Protein AF-A0A2V9UBR2-F1 (afdb_monomer)

Mean predicted aligned error: 16.72 Å

pLDDT: mean 72.09, std 12.24, range [45.06, 92.44]

Nearest PDB structures (foldseek):
  6k1w-assembly1_A  TM=5.125E-01  e=1.957E-01  Rhodothermus marinus DSM 4252
  6k1x-assembly1_A  TM=5.470E-01  e=4.985E-01  Rhodothermus marinus DSM 4252
  4a26-assembly1_A  TM=5.982E-01  e=2.167E+00  Leishmania major
  4a26-assembly1_B  TM=4.264E-01  e=1.552E+00  Leishmania major
  1a4i-assembly1_A  TM=4.319E-01  e=2.476E+00  Homo sapiens

Foldseek 3Di:
DDDDPVVVVVVVVPPPPDDPPDPCVVVVVVVVVVVVVVVVVVVVDPVPQLEAEEEDEDPPDPCPVVLVVVQVVSVVVVRHYHYDYDPAQVRLVVLCPDPPHSHVHYDHDDD

Sequence (111 aa):
MAASNTSAMNILKRLPQSRLRPLMVPFGVVALIVLAAWVALAFLRPMPQRSVVMAVYPEGTLNADLVKRYRDVLAHDGIELKLEPSAGAVESLARLRDPTSATSIALIPGG

Structure (mmCIF, N/CA/C/O backbone):
data_AF-A0A2V9UBR2-F1
#
_entry.id   AF-A0A2V9UBR2-F1
#
loop_
_atom_site.group_PDB
_atom_site.id
_atom_site.type_symbol
_atom_site.label_atom_id
_atom_site.label_alt_id
_atom_site.label_comp_id
_atom_site.label_asym_id
_atom_site.label_entity_id
_atom_site.label_seq_id
_atom_site.pdbx_PDB_ins_code
_atom_site.Cartn_x
_atom_site.Cartn_y
_atom_site.Cartn_z
_atom_site.occupancy
_atom_site.B_iso_or_equiv
_atom_site.auth_seq_id
_atom_site.auth_comp_id
_atom_site.auth_asym_id
_atom_site.auth_atom_id
_atom_site.pdbx_PDB_model_num
ATOM 1 N N . MET A 1 1 ? -46.528 19.069 81.962 1.00 46.53 1 MET A N 1
ATOM 2 C CA . MET A 1 1 ? -46.524 17.729 81.339 1.00 46.53 1 MET A CA 1
ATOM 3 C C . MET A 1 1 ? -46.562 17.952 79.838 1.00 46.53 1 MET A C 1
ATOM 5 O O . MET A 1 1 ? -47.597 18.313 79.297 1.00 46.53 1 MET A O 1
ATOM 9 N N . ALA A 1 2 ? -45.377 17.994 79.238 1.00 48.03 2 ALA A N 1
ATOM 10 C CA . ALA A 1 2 ? -45.109 18.639 77.960 1.00 48.03 2 ALA A CA 1
ATOM 11 C C . ALA A 1 2 ? -44.837 17.609 76.857 1.00 48.03 2 ALA A C 1
ATOM 13 O O . ALA A 1 2 ? -44.197 16.594 77.105 1.00 48.03 2 ALA A O 1
ATOM 14 N N . ALA A 1 3 ? -45.290 17.955 75.651 1.00 56.25 3 ALA A N 1
ATOM 15 C CA . ALA A 1 3 ? -44.686 17.614 74.366 1.00 56.25 3 ALA A CA 1
ATOM 16 C C . ALA A 1 3 ? -44.386 16.127 74.080 1.00 56.25 3 ALA A C 1
ATOM 18 O O . ALA A 1 3 ? -43.239 15.699 74.132 1.00 56.25 3 ALA A O 1
ATOM 19 N N . SER A 1 4 ? -45.387 15.365 73.627 1.00 56.16 4 SER A N 1
ATOM 20 C CA . SER A 1 4 ? -45.128 14.090 72.927 1.00 56.16 4 SER A CA 1
ATOM 21 C C . SER A 1 4 ? -45.860 13.920 71.588 1.00 56.16 4 SER A C 1
ATOM 23 O O . SER A 1 4 ? -45.446 13.093 70.780 1.00 56.16 4 SER A O 1
ATOM 25 N N . ASN A 1 5 ? -46.871 14.737 71.270 1.00 54.84 5 ASN A N 1
ATOM 26 C CA . ASN A 1 5 ? -47.701 14.508 70.075 1.00 54.84 5 ASN A CA 1
ATOM 27 C C . ASN A 1 5 ? -47.223 15.212 68.791 1.00 54.84 5 ASN A C 1
AT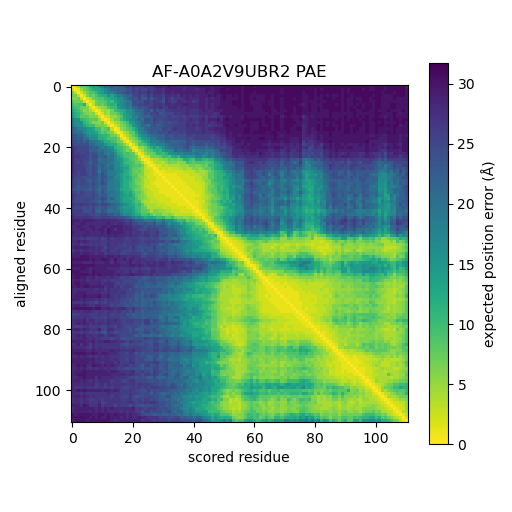OM 29 O O . ASN A 1 5 ? -47.737 14.930 67.711 1.00 54.84 5 ASN A O 1
ATOM 33 N N . THR A 1 6 ? -46.211 16.081 68.864 1.00 57.12 6 THR A N 1
ATOM 34 C CA . THR A 1 6 ? -45.685 16.803 67.685 1.00 57.12 6 THR A CA 1
ATOM 35 C C . THR A 1 6 ? -44.646 15.986 66.902 1.00 57.12 6 THR A C 1
ATOM 37 O O . THR A 1 6 ? -44.424 16.236 65.718 1.00 57.12 6 THR A O 1
ATOM 40 N N . SER A 1 7 ? -44.036 14.968 67.523 1.00 56.03 7 SER A N 1
ATOM 41 C CA . SER A 1 7 ? -42.982 14.165 66.883 1.00 56.03 7 SER A CA 1
ATOM 42 C C . SER A 1 7 ? -43.509 13.128 65.895 1.00 56.03 7 SER A C 1
ATOM 44 O O . SER A 1 7 ? -42.829 12.862 64.911 1.00 56.03 7 SER A O 1
ATOM 46 N N . ALA A 1 8 ? -44.714 12.582 66.090 1.00 57.44 8 ALA A N 1
ATOM 47 C CA . ALA A 1 8 ? -45.259 11.545 65.205 1.00 57.44 8 ALA A CA 1
ATOM 48 C C . ALA A 1 8 ? -45.700 12.092 63.832 1.00 57.44 8 ALA A C 1
ATOM 50 O O . ALA A 1 8 ? -45.595 11.401 62.821 1.00 57.44 8 ALA A O 1
ATOM 51 N N . MET A 1 9 ? -46.129 13.358 63.770 1.00 54.34 9 MET A N 1
ATOM 52 C CA . MET A 1 9 ? -46.675 13.951 62.541 1.00 54.34 9 MET A CA 1
ATOM 53 C C . MET A 1 9 ? -45.591 14.418 61.550 1.00 54.34 9 MET A C 1
ATOM 55 O O . MET A 1 9 ? -45.855 14.560 60.358 1.00 54.34 9 MET A O 1
ATOM 59 N N . ASN A 1 10 ? -44.351 14.626 62.013 1.00 57.28 10 ASN A N 1
ATOM 60 C CA . ASN A 1 10 ? -43.236 15.082 61.170 1.00 57.28 10 ASN A CA 1
ATOM 61 C C . ASN A 1 10 ? -42.444 13.942 60.508 1.00 57.28 10 ASN A C 1
ATOM 63 O O . ASN A 1 10 ? -41.623 14.199 59.625 1.00 57.28 10 ASN A O 1
ATOM 67 N N . ILE A 1 11 ? -42.699 12.690 60.893 1.00 57.53 11 ILE A N 1
ATOM 68 C CA . ILE A 1 11 ? -42.006 11.512 60.346 1.00 57.53 11 ILE A CA 1
ATOM 69 C C . ILE A 1 11 ? -42.594 11.117 58.982 1.00 57.53 11 ILE A C 1
ATOM 71 O O . ILE A 1 11 ? -41.872 10.664 58.098 1.00 57.53 11 ILE A O 1
ATOM 75 N N . LEU A 1 12 ? -43.881 11.403 58.751 1.00 56.81 12 LEU A N 1
ATOM 76 C CA . LEU A 1 12 ? -44.555 11.141 57.474 1.00 56.81 12 LEU A CA 1
ATOM 77 C C . LEU A 1 12 ? -44.248 12.170 56.368 1.00 56.81 12 LEU A C 1
ATOM 79 O O . LEU A 1 12 ? -44.698 11.999 55.239 1.00 56.81 12 LEU A O 1
ATOM 83 N N . LYS A 1 13 ? -43.450 13.213 56.645 1.00 54.44 13 LYS A N 1
ATOM 84 C CA . LYS A 1 13 ? -43.030 14.220 55.646 1.00 5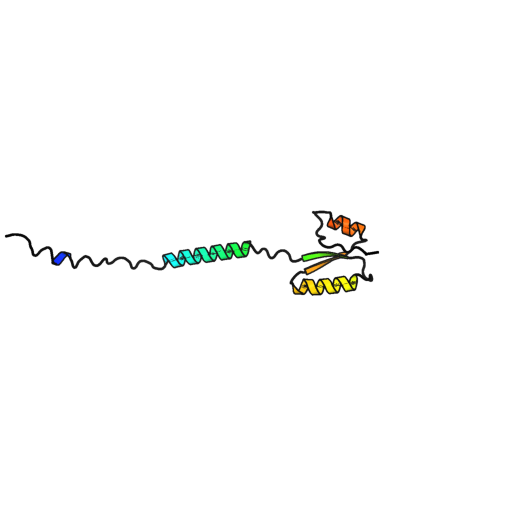4.44 13 LYS A CA 1
ATOM 85 C C . LYS A 1 13 ? -41.628 14.005 55.068 1.00 54.44 13 LYS A C 1
ATOM 87 O O . LYS A 1 13 ? -41.125 14.871 54.357 1.00 54.44 13 LYS A O 1
ATOM 92 N N . ARG A 1 14 ? -40.980 12.869 55.345 1.00 55.16 14 ARG A N 1
ATOM 93 C CA . ARG A 1 14 ? -39.620 12.575 54.857 1.00 55.16 14 ARG A CA 1
ATOM 94 C C . ARG A 1 14 ? -39.538 11.316 54.001 1.00 55.16 14 ARG A C 1
ATOM 96 O O . ARG A 1 14 ? -38.578 10.562 54.105 1.00 55.16 14 ARG A O 1
ATOM 103 N N . LEU A 1 15 ? -40.497 11.121 53.101 1.00 61.44 15 LEU A N 1
ATOM 104 C CA . LEU A 1 15 ? -40.188 10.366 51.891 1.00 61.44 15 LEU A CA 1
ATOM 105 C C . LEU A 1 15 ? -39.450 11.329 50.950 1.00 61.44 15 LEU A C 1
ATOM 107 O O . LEU A 1 15 ? -40.038 12.335 50.550 1.00 61.44 15 LEU A O 1
ATOM 111 N N . PRO A 1 16 ? -38.157 11.106 50.646 1.00 57.53 16 PRO A N 1
ATOM 112 C CA . PRO A 1 16 ? -37.412 11.970 49.739 1.00 57.53 16 PRO A CA 1
ATOM 113 C C . PRO A 1 16 ? -38.022 11.883 48.332 1.00 57.53 16 PRO A C 1
ATOM 115 O O . PRO A 1 16 ? -37.712 10.996 47.542 1.00 57.53 16 PRO A O 1
ATOM 118 N N . GLN A 1 17 ? -38.903 12.833 48.029 1.00 65.38 17 GLN A N 1
ATOM 119 C CA . GLN A 1 17 ? -39.707 12.946 46.810 1.00 65.38 17 GLN A CA 1
ATOM 120 C C . GLN A 1 17 ? -38.911 13.476 45.600 1.00 65.38 17 GLN A C 1
ATOM 122 O O . GLN A 1 17 ? -39.452 14.147 44.727 1.00 65.38 17 GLN A O 1
ATOM 127 N N . SER A 1 18 ? -37.605 13.226 45.516 1.00 60.62 18 SER A N 1
ATOM 128 C CA . SER A 1 18 ? -36.794 13.848 44.465 1.00 60.62 18 SER A CA 1
ATOM 129 C C . SER A 1 18 ? -35.520 13.078 44.146 1.00 60.62 18 SER A C 1
ATOM 131 O O . SER A 1 18 ? -34.429 13.560 44.436 1.00 60.62 18 SER A O 1
ATOM 133 N N . ARG A 1 19 ? -35.631 11.908 43.506 1.00 59.34 19 ARG A N 1
ATOM 134 C CA . ARG A 1 19 ? -34.525 11.343 42.702 1.00 59.34 19 ARG A CA 1
ATOM 135 C C . ARG A 1 19 ? -35.001 10.595 41.453 1.00 59.34 19 ARG A C 1
ATOM 137 O O . ARG A 1 19 ? -34.457 9.563 41.089 1.00 59.34 19 ARG A O 1
ATOM 144 N N . LEU A 1 20 ? -35.995 11.141 40.759 1.00 59.12 20 LEU A N 1
ATOM 145 C CA . LEU A 1 20 ? -36.367 10.698 39.409 1.00 59.12 20 LEU A CA 1
ATOM 146 C C . LEU A 1 20 ? -36.167 11.842 38.407 1.00 59.12 20 LEU A C 1
ATOM 148 O O . LEU A 1 20 ? -37.086 12.273 37.726 1.00 59.12 20 LEU A O 1
ATOM 152 N N . ARG A 1 21 ? -34.941 12.372 38.355 1.00 58.03 21 ARG A N 1
ATOM 153 C CA . ARG A 1 21 ? -34.417 13.230 37.279 1.00 58.03 21 ARG A CA 1
ATOM 154 C C . ARG A 1 21 ? -32.921 12.933 37.139 1.00 58.03 21 ARG A C 1
ATOM 156 O O . ARG A 1 21 ? -32.214 13.033 38.136 1.00 58.03 21 ARG A O 1
ATOM 163 N N . PRO A 1 22 ? -32.405 12.675 35.933 1.00 54.69 22 PRO A N 1
ATOM 164 C CA . PRO A 1 22 ? -32.892 11.733 34.937 1.00 54.69 22 PRO A CA 1
ATOM 165 C C . PRO A 1 22 ? -31.821 10.655 34.689 1.00 54.69 22 PRO A C 1
ATOM 167 O O . PRO A 1 22 ? -30.643 10.962 34.503 1.00 54.69 22 PRO A O 1
ATOM 170 N N . LEU A 1 23 ? -32.224 9.392 34.561 1.00 58.16 23 LEU A N 1
ATOM 171 C CA . LEU A 1 23 ? -31.356 8.303 34.083 1.00 58.16 23 LEU A CA 1
ATOM 172 C C . LEU A 1 23 ? -31.047 8.434 32.567 1.00 58.16 23 LEU A C 1
ATOM 174 O O . LEU A 1 23 ? -30.838 7.450 31.876 1.00 58.16 23 LEU A O 1
ATOM 178 N N . MET A 1 24 ? -31.057 9.658 32.030 1.00 57.00 24 MET A N 1
ATOM 179 C CA . MET A 1 24 ? -30.695 9.990 30.647 1.00 57.00 24 MET A CA 1
ATOM 180 C C . MET A 1 24 ? -29.304 10.627 30.553 1.00 57.00 24 MET A C 1
ATOM 182 O O . MET A 1 24 ? -28.674 10.564 29.502 1.00 57.00 24 MET A O 1
ATOM 186 N N . VAL A 1 25 ? -28.793 11.198 31.652 1.00 65.81 25 VAL A N 1
ATOM 187 C CA . VAL A 1 25 ? -27.424 11.737 31.721 1.00 65.81 25 VAL A CA 1
ATOM 188 C C . VAL A 1 25 ? -26.359 10.673 31.410 1.00 65.81 25 VAL A C 1
ATOM 190 O O . VAL A 1 25 ? -25.485 10.968 30.595 1.00 65.81 25 VAL A O 1
ATOM 193 N N . PRO A 1 26 ? -26.413 9.431 31.948 1.00 73.38 26 PRO A N 1
ATOM 194 C CA . PRO A 1 26 ? -25.402 8.428 31.607 1.00 73.38 26 PRO A CA 1
ATOM 195 C C . PRO A 1 26 ? -25.473 8.006 30.134 1.00 73.38 26 PRO A C 1
ATOM 197 O O . PRO A 1 26 ? -24.436 7.784 29.521 1.00 73.38 26 PRO A O 1
ATOM 200 N N . PHE A 1 27 ? -26.669 7.971 29.535 1.00 77.44 27 PHE A N 1
ATOM 201 C CA . PHE A 1 27 ? -26.837 7.671 28.110 1.00 77.44 27 PHE A CA 1
ATOM 202 C C . PHE A 1 27 ? -26.190 8.727 27.213 1.00 77.44 27 PHE A C 1
ATOM 204 O O . PHE A 1 27 ? -25.536 8.371 26.236 1.00 77.44 27 PHE A O 1
ATOM 211 N N . GLY A 1 28 ? -26.319 10.011 27.564 1.00 83.88 28 GLY A N 1
ATOM 212 C CA . GLY A 1 28 ? -25.660 11.096 26.837 1.00 83.88 28 GLY A CA 1
ATOM 213 C C . GLY A 1 28 ? -24.136 10.983 26.881 1.00 83.88 28 GLY A C 1
ATOM 214 O O . GLY A 1 28 ? -23.487 11.114 25.848 1.00 83.88 28 GLY A O 1
ATOM 215 N N . VAL A 1 29 ? -23.569 10.669 28.051 1.00 84.81 29 VAL A N 1
ATOM 216 C CA . VAL A 1 29 ? -22.117 10.482 28.217 1.00 84.81 29 VAL A CA 1
ATOM 217 C C . VAL A 1 29 ? -21.621 9.266 27.432 1.00 84.81 29 VAL A C 1
ATOM 219 O O . VAL A 1 29 ? -20.627 9.369 26.718 1.00 84.81 29 VAL A O 1
ATOM 222 N N . VAL A 1 30 ? -22.330 8.134 27.500 1.00 89.19 30 VAL A N 1
ATOM 223 C CA . VAL A 1 30 ? -21.978 6.926 26.734 1.00 89.19 30 VAL A CA 1
ATOM 224 C C . VAL A 1 30 ? -22.060 7.188 25.229 1.00 89.19 30 VAL A C 1
ATOM 226 O O . VAL A 1 30 ? -21.134 6.831 24.506 1.00 89.19 30 VAL A O 1
ATOM 229 N N . ALA A 1 31 ? -23.109 7.863 24.750 1.00 89.38 31 ALA A N 1
ATOM 230 C CA . ALA A 1 31 ? -23.240 8.225 23.339 1.00 89.38 31 ALA A CA 1
ATOM 231 C C . ALA A 1 31 ? -22.100 9.146 22.869 1.00 89.38 31 ALA A C 1
ATOM 233 O O . ALA A 1 31 ? -21.564 8.949 21.781 1.00 89.38 31 ALA A O 1
ATOM 234 N N . LEU A 1 32 ? -21.684 10.103 23.706 1.00 91.44 32 LEU A N 1
ATOM 235 C CA . LEU A 1 32 ? -20.545 10.984 23.433 1.00 91.44 32 LEU A CA 1
ATOM 236 C C . LEU A 1 32 ? -19.229 10.207 23.323 1.00 91.44 32 LEU A C 1
ATOM 238 O O . LEU A 1 32 ? -18.455 10.447 22.399 1.00 91.44 32 LEU A O 1
ATOM 242 N N . ILE A 1 33 ? -18.994 9.251 24.227 1.00 92.38 33 ILE A N 1
ATOM 243 C CA . ILE A 1 33 ? -17.802 8.391 24.202 1.00 92.38 33 ILE A CA 1
ATOM 244 C C . ILE A 1 33 ? -17.793 7.519 22.942 1.00 92.38 33 ILE A C 1
ATOM 246 O O . ILE A 1 33 ? -16.767 7.430 22.270 1.00 92.38 33 ILE A O 1
ATOM 250 N N . VAL A 1 34 ? -18.929 6.910 22.588 1.00 92.44 34 VAL A N 1
ATOM 251 C CA . VAL A 1 34 ? -19.055 6.088 21.373 1.00 92.44 34 VAL A CA 1
ATOM 252 C C . VAL A 1 34 ? -18.822 6.930 20.122 1.00 92.44 34 VAL A C 1
ATOM 254 O O . VAL A 1 34 ? -18.086 6.502 19.238 1.00 92.44 34 VAL A O 1
ATOM 257 N N . LEU A 1 35 ? -19.386 8.138 20.054 1.00 92.31 35 LEU A N 1
ATOM 258 C CA . LEU A 1 35 ? -19.184 9.046 18.928 1.00 92.31 35 LEU A CA 1
ATOM 259 C C . LEU A 1 35 ? -17.716 9.474 18.809 1.00 92.31 35 LEU A C 1
ATOM 261 O O . LEU A 1 35 ? -17.157 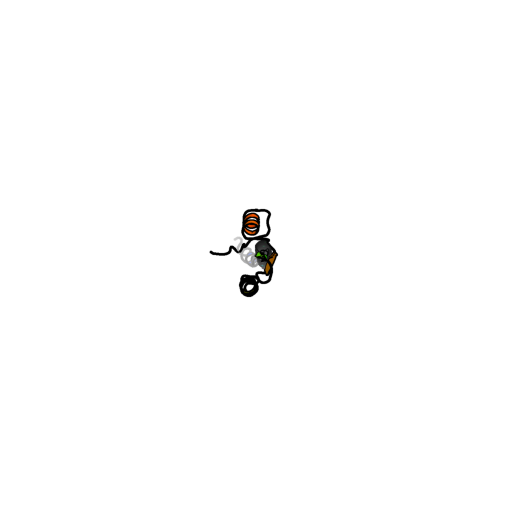9.427 17.717 1.00 92.31 35 LEU A O 1
ATOM 265 N N . ALA A 1 36 ? -17.072 9.834 19.922 1.00 90.19 36 ALA A N 1
ATOM 266 C CA . ALA A 1 36 ? -15.657 10.195 19.942 1.00 90.19 36 ALA A CA 1
ATOM 267 C C . ALA A 1 36 ? -14.762 9.023 19.511 1.00 90.19 36 ALA A C 1
ATOM 269 O O . ALA A 1 36 ? -13.854 9.211 18.704 1.00 90.19 36 ALA A O 1
ATOM 270 N N . ALA A 1 37 ? -15.051 7.807 19.984 1.00 87.69 37 ALA A N 1
ATOM 271 C CA . ALA A 1 37 ? -14.356 6.598 19.553 1.00 87.69 37 ALA A CA 1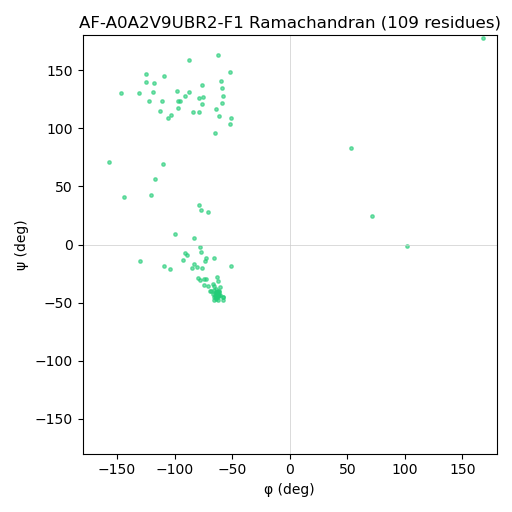
ATOM 272 C C . ALA A 1 37 ? -14.582 6.316 18.059 1.00 87.69 37 ALA A C 1
ATOM 274 O O . ALA A 1 37 ? -13.641 5.964 17.356 1.00 87.69 37 ALA A O 1
ATOM 275 N N . TRP A 1 38 ? -15.800 6.515 17.551 1.00 86.75 38 TRP A N 1
ATOM 276 C CA . TRP A 1 38 ? -16.124 6.326 16.138 1.00 86.75 38 TRP A CA 1
ATOM 277 C C . TRP A 1 38 ? -15.388 7.327 15.243 1.00 86.75 38 TRP A C 1
ATOM 279 O O . TRP A 1 38 ? -14.791 6.931 14.245 1.00 86.75 38 TRP A O 1
ATOM 289 N N . VAL A 1 39 ? -15.346 8.605 15.636 1.00 86.00 39 VAL A N 1
ATOM 290 C CA . VAL A 1 39 ? -14.577 9.650 14.942 1.00 86.00 39 VAL A CA 1
ATOM 291 C C . VAL A 1 39 ? -13.081 9.349 14.992 1.00 86.00 39 VAL A C 1
ATOM 293 O O . VAL A 1 39 ? -12.417 9.443 13.964 1.00 86.00 39 VAL A O 1
ATOM 296 N N . ALA A 1 40 ? -12.553 8.934 16.146 1.00 83.06 40 ALA A N 1
ATOM 297 C CA . ALA A 1 40 ? -11.151 8.551 16.280 1.00 83.06 40 ALA A CA 1
ATOM 298 C C . ALA A 1 40 ? -10.804 7.353 15.384 1.00 83.06 40 ALA A C 1
ATOM 300 O O . ALA A 1 40 ? -9.795 7.391 14.689 1.00 83.06 40 ALA A O 1
ATOM 301 N N . LEU A 1 41 ? -11.658 6.325 15.335 1.00 77.06 41 LEU A N 1
ATOM 302 C CA . LEU A 1 41 ? -11.496 5.162 14.455 1.00 77.06 41 LEU A CA 1
ATOM 303 C C . LEU A 1 41 ? -11.622 5.523 12.969 1.00 77.06 41 LEU A C 1
ATOM 305 O O . LEU A 1 41 ? -10.911 4.950 12.144 1.00 77.06 41 LEU A O 1
ATOM 309 N N . ALA A 1 42 ? -12.497 6.469 12.624 1.00 74.38 42 ALA A N 1
ATOM 310 C CA . ALA A 1 42 ? -12.642 6.976 11.263 1.00 74.38 42 ALA A CA 1
ATOM 311 C C . ALA A 1 42 ? -11.413 7.795 10.829 1.00 74.38 42 ALA A C 1
ATOM 313 O O . ALA A 1 42 ? -10.935 7.629 9.712 1.00 74.38 42 ALA A O 1
ATOM 314 N N . PHE A 1 43 ? -10.850 8.613 11.724 1.00 73.62 43 PHE A N 1
ATOM 315 C CA . PHE A 1 43 ? -9.631 9.387 11.462 1.00 73.62 43 PHE A CA 1
ATOM 316 C C . PHE A 1 43 ? -8.353 8.544 11.477 1.00 73.62 43 PHE A C 1
ATOM 318 O O . PHE A 1 43 ? -7.419 8.870 10.754 1.00 73.62 43 PHE A O 1
ATOM 325 N N . LEU A 1 44 ? -8.301 7.456 12.256 1.00 65.94 44 LEU A N 1
ATOM 326 C CA . LEU A 1 44 ? -7.187 6.497 12.230 1.00 65.94 44 LEU A CA 1
ATOM 327 C C . LEU A 1 44 ? -7.195 5.608 10.983 1.00 65.94 44 LEU A C 1
ATOM 329 O O . LEU A 1 44 ? -6.194 4.956 10.694 1.00 65.94 44 LEU A O 1
ATOM 333 N N . ARG A 1 45 ? -8.307 5.580 10.241 1.00 55.62 45 ARG A N 1
ATOM 334 C CA . ARG A 1 45 ? -8.405 4.937 8.933 1.00 55.62 45 ARG A CA 1
ATOM 335 C C . ARG A 1 45 ? -8.551 5.984 7.823 1.00 55.62 45 ARG A C 1
ATOM 337 O O . ARG A 1 45 ? -9.569 5.979 7.131 1.00 55.62 45 ARG A O 1
ATOM 344 N N . PRO A 1 46 ? -7.518 6.791 7.512 1.00 50.62 46 PRO A N 1
ATOM 345 C CA . PRO A 1 46 ? -7.293 7.018 6.098 1.00 50.62 46 PRO A CA 1
ATOM 346 C C . PRO A 1 46 ? -6.996 5.619 5.557 1.00 50.62 46 PRO A C 1
ATOM 348 O O . PRO A 1 46 ? -6.010 5.012 5.968 1.00 50.62 46 PRO A O 1
ATOM 351 N N . MET A 1 47 ? -7.894 5.037 4.756 1.00 45.06 47 MET A N 1
ATOM 352 C CA . MET A 1 47 ? -7.569 3.805 4.038 1.00 45.06 47 MET A CA 1
ATOM 353 C C . MET A 1 47 ? -6.243 4.103 3.335 1.00 45.06 47 MET A C 1
ATOM 355 O O . MET A 1 47 ? -6.230 4.986 2.472 1.00 45.06 47 MET A O 1
ATOM 359 N N . PRO A 1 48 ? -5.127 3.500 3.795 1.00 51.47 48 PRO A N 1
ATOM 360 C CA . PRO A 1 48 ? -3.814 3.851 3.292 1.00 51.47 48 PRO A CA 1
ATOM 361 C C . PRO A 1 48 ? -3.908 3.592 1.810 1.00 51.47 48 PRO A C 1
ATOM 363 O O . PRO A 1 48 ? -4.439 2.546 1.441 1.00 51.47 48 PRO A O 1
ATOM 366 N N . GLN A 1 49 ? -3.539 4.576 0.992 1.00 54.47 49 GLN A N 1
ATOM 367 C CA . GLN A 1 49 ? -3.727 4.504 -0.449 1.00 54.47 49 GLN A CA 1
ATOM 368 C C . GLN A 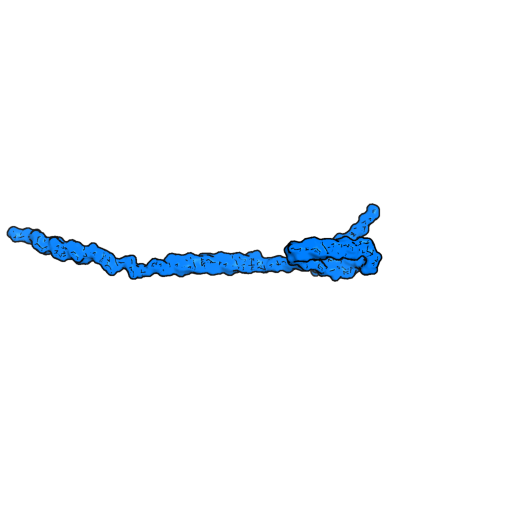1 49 ? -3.114 3.189 -0.903 1.00 54.47 49 GLN A C 1
ATOM 370 O O . GLN A 1 49 ? -1.896 3.032 -0.887 1.00 54.47 49 GLN A O 1
ATOM 375 N N . ARG A 1 50 ? -3.963 2.196 -1.189 1.00 62.41 50 ARG A N 1
ATOM 376 C CA . ARG A 1 50 ? -3.521 0.825 -1.436 1.00 62.41 50 ARG A CA 1
ATOM 377 C C . ARG A 1 50 ? -2.980 0.735 -2.858 1.00 62.41 50 ARG A C 1
ATOM 379 O O . ARG A 1 50 ? -3.207 -0.251 -3.525 1.00 62.41 50 ARG A O 1
ATOM 386 N N . SER A 1 51 ? -2.352 1.794 -3.355 1.00 65.62 51 SER A N 1
ATOM 387 C CA . SER A 1 51 ? -1.821 1.895 -4.699 1.00 65.62 51 SER A CA 1
ATOM 388 C C . SER A 1 51 ? -0.311 1.784 -4.614 1.00 65.62 51 SER A C 1
ATOM 390 O O . SER A 1 51 ? 0.351 2.704 -4.134 1.00 65.62 51 SER A O 1
ATOM 392 N N . VAL A 1 52 ? 0.225 0.662 -5.068 1.00 75.69 52 VAL A N 1
ATOM 393 C CA . VAL A 1 52 ? 1.665 0.452 -5.185 1.00 75.69 52 VAL A CA 1
ATOM 394 C C . VAL A 1 52 ? 2.056 0.723 -6.630 1.00 75.69 52 VAL A C 1
ATOM 396 O O . VAL A 1 52 ? 1.401 0.226 -7.545 1.00 75.69 52 VAL A O 1
ATOM 399 N N . VAL A 1 53 ? 3.105 1.515 -6.850 1.00 80.81 53 VAL A N 1
ATOM 400 C CA . VAL A 1 53 ? 3.640 1.747 -8.198 1.00 80.81 53 VAL A CA 1
ATOM 401 C C . VAL A 1 53 ? 4.817 0.811 -8.433 1.00 80.81 53 VAL A C 1
ATOM 403 O O . VAL A 1 53 ? 5.785 0.805 -7.667 1.00 80.81 53 VAL A O 1
ATOM 406 N N . MET A 1 54 ? 4.722 0.013 -9.490 1.00 80.62 54 MET A N 1
ATOM 407 C CA . MET A 1 54 ? 5.750 -0.922 -9.924 1.00 80.62 54 MET A CA 1
ATOM 408 C C . MET A 1 54 ? 6.366 -0.440 -11.234 1.00 80.62 54 MET A C 1
ATOM 410 O O . MET A 1 54 ? 5.661 -0.264 -12.228 1.00 80.62 54 MET A O 1
ATOM 414 N N . ALA A 1 55 ? 7.687 -0.272 -11.234 1.00 81.31 55 ALA A N 1
ATOM 415 C CA . ALA A 1 55 ? 8.455 0.005 -12.437 1.00 81.31 55 ALA A CA 1
ATOM 416 C C . ALA A 1 55 ? 8.610 -1.281 -13.265 1.00 81.31 55 ALA A C 1
ATOM 418 O O . ALA A 1 55 ? 9.148 -2.282 -12.775 1.00 81.31 55 ALA A O 1
ATOM 419 N N . VAL A 1 56 ? 8.130 -1.257 -14.510 1.00 76.31 56 VAL A N 1
ATOM 420 C CA . VAL A 1 56 ? 8.130 -2.412 -15.421 1.00 76.31 56 VAL A CA 1
ATOM 421 C C . VAL A 1 56 ? 8.834 -2.060 -16.727 1.00 76.31 56 VAL A C 1
ATOM 423 O O . VAL A 1 56 ? 8.652 -0.982 -17.284 1.00 76.31 56 VAL A O 1
ATOM 426 N N . TYR A 1 57 ? 9.619 -3.008 -17.232 1.00 73.12 57 TYR A N 1
ATOM 427 C CA . TYR A 1 57 ? 10.233 -2.946 -18.557 1.00 73.12 57 TYR A CA 1
ATOM 428 C C . TYR A 1 57 ? 9.175 -2.901 -19.676 1.00 73.12 57 TYR A C 1
ATOM 430 O O . TYR A 1 57 ? 8.027 -3.288 -19.449 1.00 73.12 57 TYR A O 1
ATOM 438 N N . PRO A 1 58 ? 9.546 -2.495 -20.903 1.00 66.69 58 PRO A N 1
ATOM 439 C CA . PRO A 1 58 ? 8.627 -2.470 -22.037 1.00 66.69 58 PRO A CA 1
ATOM 440 C C . PRO A 1 58 ? 7.892 -3.804 -22.264 1.00 66.69 58 PRO A C 1
ATOM 442 O O . PRO A 1 58 ? 8.418 -4.890 -21.981 1.00 66.69 58 PRO A O 1
ATOM 445 N N . GLU A 1 59 ? 6.662 -3.706 -22.777 1.00 57.75 59 GLU A N 1
ATOM 446 C CA . GLU A 1 59 ? 5.785 -4.855 -23.017 1.00 57.75 59 GLU A CA 1
ATOM 447 C C . GLU A 1 59 ? 6.411 -5.870 -23.990 1.00 57.75 59 GLU A C 1
ATOM 449 O O . GLU A 1 59 ? 7.062 -5.500 -24.966 1.00 57.75 59 GLU A O 1
ATOM 454 N N . GLY A 1 60 ? 6.223 -7.166 -23.709 1.00 59.66 60 GLY A N 1
ATOM 455 C CA . GLY A 1 60 ? 6.812 -8.279 -24.474 1.00 59.66 60 GLY A CA 1
ATOM 456 C C . GLY A 1 60 ? 8.031 -8.941 -23.820 1.00 59.66 60 GLY A C 1
ATOM 457 O O . GLY A 1 60 ? 8.560 -9.917 -24.347 1.00 59.66 60 GLY A O 1
ATOM 458 N N . THR A 1 61 ? 8.468 -8.452 -22.657 1.00 62.50 61 THR A N 1
ATOM 459 C CA . THR A 1 61 ? 9.513 -9.095 -21.845 1.00 62.50 61 THR A CA 1
ATOM 460 C C . THR A 1 61 ? 8.921 -10.135 -20.883 1.00 62.50 61 THR A C 1
ATOM 462 O O . THR A 1 61 ? 7.745 -10.061 -20.524 1.00 62.50 61 THR A O 1
ATOM 465 N N . LEU A 1 62 ? 9.746 -11.083 -20.410 1.00 63.91 62 LEU A N 1
ATOM 466 C CA . LEU A 1 62 ? 9.380 -12.164 -19.467 1.00 63.91 62 LEU A CA 1
ATOM 467 C C . LEU A 1 62 ? 8.655 -11.665 -18.193 1.00 63.91 62 LEU A C 1
ATOM 469 O O . LEU A 1 62 ? 7.978 -12.418 -17.499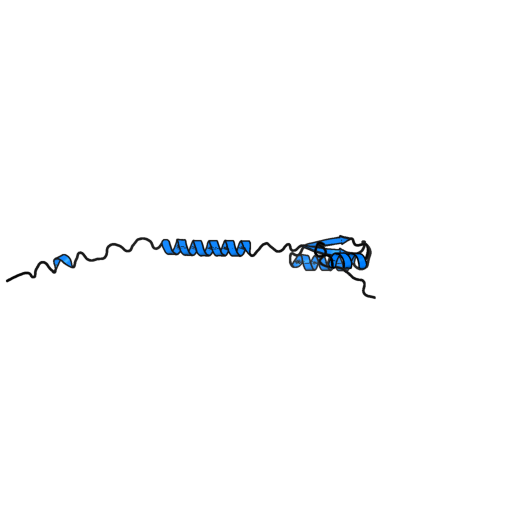 1.00 63.91 62 LEU A O 1
ATOM 473 N N . ASN A 1 63 ? 8.776 -10.371 -17.898 1.00 70.94 63 ASN A N 1
ATOM 474 C CA . ASN A 1 63 ? 8.172 -9.720 -16.745 1.00 70.94 63 ASN A CA 1
ATOM 475 C C . ASN A 1 63 ? 6.664 -9.462 -16.896 1.00 70.94 63 ASN A C 1
ATOM 477 O O . ASN A 1 63 ? 5.995 -9.300 -15.880 1.00 70.94 63 ASN A O 1
ATOM 481 N N . ALA A 1 64 ? 6.102 -9.436 -18.111 1.00 74.31 64 ALA A N 1
ATOM 482 C CA . ALA A 1 64 ? 4.687 -9.100 -18.318 1.00 74.31 64 ALA A CA 1
ATOM 483 C C . ALA A 1 64 ? 3.733 -10.098 -17.635 1.00 74.31 64 ALA A C 1
ATOM 485 O O . ALA A 1 64 ? 2.740 -9.700 -17.023 1.00 74.31 64 ALA A O 1
ATOM 486 N N . ASP A 1 65 ? 4.056 -11.391 -17.683 1.00 80.94 65 ASP A N 1
ATOM 487 C CA . ASP A 1 65 ? 3.248 -12.430 -17.038 1.00 80.94 65 ASP A CA 1
ATOM 488 C C . ASP A 1 65 ? 3.423 -12.436 -15.515 1.00 80.94 65 ASP A C 1
ATOM 490 O O . ASP A 1 65 ? 2.455 -12.637 -14.777 1.00 80.94 65 ASP A O 1
ATOM 494 N N . LEU A 1 66 ? 4.630 -12.127 -15.027 1.00 81.19 66 LEU A N 1
ATOM 495 C CA . LEU A 1 66 ? 4.876 -11.929 -13.597 1.00 81.19 66 LEU A CA 1
ATOM 496 C C . LEU A 1 66 ? 4.061 -10.750 -13.062 1.00 81.19 66 LEU A C 1
ATOM 498 O O . LEU A 1 66 ? 3.368 -10.887 -12.057 1.00 81.19 66 LEU A O 1
ATOM 502 N N . VAL A 1 67 ? 4.085 -9.617 -13.759 1.00 82.94 67 VAL A N 1
ATOM 503 C CA . VAL A 1 67 ? 3.355 -8.404 -13.378 1.00 82.94 67 VAL A CA 1
ATOM 504 C C . VAL A 1 67 ? 1.852 -8.653 -13.320 1.00 82.94 67 VAL A C 1
ATOM 506 O O . VAL A 1 67 ? 1.212 -8.245 -12.352 1.00 82.94 67 VAL A O 1
ATOM 509 N N . LYS A 1 68 ? 1.282 -9.366 -14.303 1.00 85.12 68 LYS A N 1
ATOM 510 C CA . LYS A 1 68 ? -0.136 -9.765 -14.273 1.00 85.12 68 LYS A CA 1
ATOM 511 C C . LYS A 1 68 ? -0.456 -10.585 -13.026 1.00 85.12 68 LYS A C 1
ATOM 513 O O . LYS A 1 68 ? -1.399 -10.260 -12.313 1.00 85.12 68 LYS A O 1
ATOM 518 N N . ARG A 1 69 ? 0.370 -11.587 -12.714 1.00 86.38 69 ARG A N 1
ATOM 519 C CA . ARG A 1 69 ? 0.168 -12.438 -11.536 1.00 86.38 69 ARG A CA 1
ATOM 520 C C . ARG A 1 69 ? 0.263 -11.654 -10.226 1.00 86.38 69 ARG A C 1
ATOM 522 O O . ARG A 1 69 ? -0.557 -11.861 -9.338 1.00 86.38 69 ARG A O 1
ATOM 529 N N . TYR A 1 70 ? 1.229 -10.742 -10.109 1.00 84.38 70 TYR A N 1
ATOM 530 C CA . TYR A 1 70 ? 1.344 -9.862 -8.944 1.00 84.38 70 TYR A CA 1
ATOM 531 C C . TYR A 1 70 ? 0.157 -8.910 -8.834 1.00 84.38 70 TYR A C 1
ATOM 533 O O . TYR A 1 70 ? -0.367 -8.738 -7.740 1.00 84.38 70 TYR A O 1
ATOM 541 N N . ARG A 1 71 ? -0.310 -8.339 -9.948 1.00 85.25 71 ARG A N 1
ATOM 542 C CA . ARG A 1 71 ? -1.507 -7.494 -9.961 1.00 85.25 71 ARG A CA 1
ATOM 543 C C . ARG A 1 71 ? -2.722 -8.244 -9.428 1.00 85.25 71 ARG A C 1
ATOM 545 O O . ARG A 1 71 ? -3.442 -7.687 -8.612 1.00 85.25 71 ARG A O 1
ATOM 552 N N . ASP A 1 72 ? -2.927 -9.486 -9.852 1.00 87.38 72 ASP A N 1
ATOM 553 C CA . ASP A 1 72 ? -4.089 -10.274 -9.438 1.00 87.38 72 ASP A CA 1
ATOM 554 C C . ASP A 1 72 ? -4.023 -10.650 -7.947 1.00 87.38 72 ASP A C 1
ATOM 556 O O . ASP A 1 72 ? -5.025 -10.555 -7.240 1.00 87.38 72 ASP A O 1
ATOM 560 N N . VAL A 1 73 ? -2.834 -11.010 -7.445 1.00 86.94 73 VAL A N 1
ATOM 561 C CA . VAL A 1 73 ? -2.617 -11.298 -6.015 1.00 86.94 73 VAL A CA 1
ATOM 562 C C . VAL A 1 73 ? -2.812 -10.043 -5.163 1.00 86.94 73 VAL A C 1
ATOM 564 O O . VAL A 1 73 ? -3.538 -10.084 -4.176 1.00 86.94 73 VAL A O 1
ATOM 567 N N . LEU A 1 74 ? -2.219 -8.912 -5.554 1.00 83.81 74 LEU A N 1
ATOM 568 C CA . LEU A 1 74 ? -2.361 -7.652 -4.819 1.00 83.81 74 LEU A CA 1
ATOM 569 C C . LEU A 1 74 ? -3.808 -7.143 -4.859 1.00 83.81 74 LEU A C 1
ATOM 571 O O . LEU A 1 74 ? -4.327 -6.687 -3.840 1.00 83.81 74 LEU A O 1
ATOM 575 N N . ALA A 1 75 ? -4.493 -7.287 -5.996 1.00 84.69 75 ALA A N 1
ATOM 576 C CA . ALA A 1 75 ? -5.894 -6.905 -6.130 1.00 84.69 75 ALA A CA 1
ATOM 577 C C . ALA A 1 75 ? -6.809 -7.715 -5.201 1.00 84.69 75 ALA A C 1
ATOM 579 O O . ALA A 1 75 ? -7.797 -7.169 -4.707 1.00 84.69 75 ALA A O 1
ATOM 580 N N . HIS A 1 76 ? -6.470 -8.978 -4.910 1.00 82.19 76 HIS A N 1
ATOM 581 C CA . HIS A 1 76 ? -7.203 -9.798 -3.942 1.00 82.19 76 HIS A CA 1
ATOM 582 C C . HIS A 1 76 ? -7.185 -9.192 -2.528 1.00 82.19 76 HIS A C 1
ATOM 584 O O . HIS A 1 76 ? -8.207 -9.186 -1.845 1.00 82.19 76 HIS A O 1
ATOM 590 N N . ASP A 1 77 ? -6.067 -8.577 -2.138 1.00 81.69 77 ASP A N 1
ATOM 591 C CA . ASP A 1 77 ? -5.912 -7.870 -0.858 1.00 81.69 77 ASP A CA 1
ATOM 592 C C . ASP A 1 77 ? -6.448 -6.418 -0.909 1.00 81.69 77 ASP A C 1
ATOM 594 O O . ASP A 1 77 ? -6.336 -5.633 0.042 1.00 81.69 77 ASP A O 1
ATOM 598 N N . GLY A 1 78 ? -7.072 -6.039 -2.029 1.00 76.69 78 GLY A N 1
ATOM 599 C CA . GLY A 1 78 ? -7.563 -4.693 -2.309 1.00 76.69 78 GLY A CA 1
ATOM 600 C C . GLY A 1 78 ? -6.445 -3.683 -2.565 1.00 76.69 78 GLY A C 1
ATOM 601 O O . GLY A 1 78 ? -6.650 -2.496 -2.319 1.00 76.69 78 GLY A O 1
ATOM 602 N N . ILE A 1 79 ? -5.270 -4.144 -2.997 1.00 80.94 79 ILE A N 1
ATOM 603 C CA . ILE A 1 79 ? -4.124 -3.319 -3.378 1.00 80.94 79 IL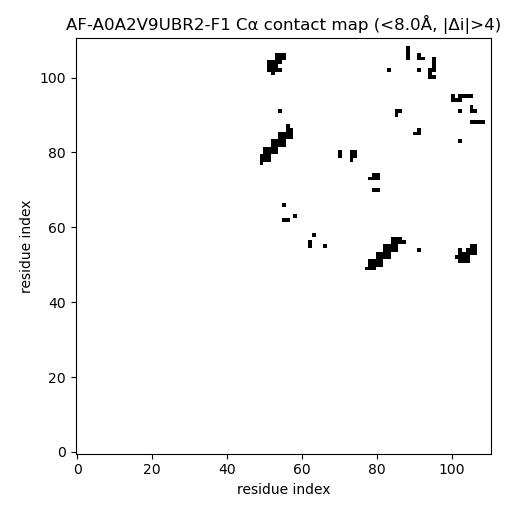E A CA 1
ATOM 604 C C . ILE A 1 79 ? -4.126 -3.137 -4.903 1.00 80.94 79 ILE A C 1
ATOM 606 O O . ILE A 1 79 ? -4.009 -4.089 -5.668 1.00 80.94 79 ILE A O 1
ATOM 610 N N . GLU A 1 80 ? -4.263 -1.896 -5.355 1.00 82.75 80 GLU A N 1
ATOM 611 C CA . GLU A 1 80 ? -4.115 -1.488 -6.746 1.00 82.75 80 GLU A CA 1
ATOM 612 C C . GLU A 1 80 ? -2.626 -1.453 -7.127 1.00 82.75 80 GLU A C 1
ATOM 614 O O . GLU A 1 80 ? -1.809 -0.807 -6.471 1.00 82.75 80 GLU A O 1
ATOM 619 N N . LEU A 1 81 ? -2.257 -2.133 -8.211 1.00 83.81 81 LEU A N 1
ATOM 620 C CA . LEU A 1 81 ? -0.899 -2.100 -8.748 1.00 83.81 81 LEU A CA 1
ATOM 621 C C . LEU A 1 81 ? -0.857 -1.197 -9.986 1.00 83.81 81 LEU A C 1
ATOM 623 O O . LEU A 1 81 ? -1.411 -1.551 -11.029 1.00 83.81 81 LEU A O 1
ATOM 627 N N . LYS A 1 82 ? -0.190 -0.045 -9.880 1.00 82.12 82 LYS A N 1
ATOM 628 C CA . LYS A 1 82 ? 0.038 0.879 -10.998 1.00 82.12 82 LYS A CA 1
ATOM 629 C C . LYS A 1 82 ? 1.348 0.536 -11.686 1.00 82.12 82 LYS A C 1
ATOM 631 O O . LYS A 1 82 ? 2.382 0.422 -11.035 1.00 82.12 82 LYS A O 1
ATOM 636 N N . LEU A 1 83 ? 1.296 0.368 -13.001 1.00 81.38 83 LEU A N 1
ATOM 637 C CA . LEU A 1 83 ? 2.465 0.029 -13.804 1.00 81.38 83 LEU A CA 1
ATOM 638 C C . LEU A 1 83 ? 3.067 1.308 -14.369 1.00 81.38 83 LEU A C 1
ATOM 640 O O . LEU A 1 83 ? 2.381 2.069 -15.051 1.00 81.38 83 LEU A O 1
ATOM 644 N N . GLU A 1 84 ? 4.342 1.531 -14.085 1.00 80.19 84 GLU A N 1
ATOM 645 C CA . GLU A 1 84 ? 5.102 2.652 -14.616 1.00 80.19 84 GLU A CA 1
ATOM 646 C C . GLU A 1 84 ? 6.182 2.107 -15.560 1.00 80.19 84 GLU A C 1
ATOM 648 O O . GLU A 1 84 ? 7.076 1.383 -15.112 1.00 80.19 84 GLU A O 1
ATOM 653 N N . PRO A 1 85 ? 6.118 2.402 -16.869 1.00 75.88 85 PRO A N 1
ATOM 654 C CA . PRO A 1 85 ? 7.159 1.990 -17.798 1.00 75.88 85 PRO A CA 1
ATOM 655 C C . PRO A 1 85 ? 8.522 2.566 -17.390 1.00 75.88 85 PRO A C 1
ATOM 657 O O . PRO A 1 85 ? 8.647 3.759 -17.082 1.00 75.88 85 PRO A O 1
ATOM 660 N N . SER A 1 86 ? 9.557 1.731 -17.410 1.00 76.25 86 SER A N 1
ATOM 661 C CA . SER A 1 86 ? 10.946 2.145 -17.216 1.00 76.25 86 SER A CA 1
ATOM 662 C C . SER A 1 86 ? 11.821 1.689 -18.381 1.00 76.25 86 SER A C 1
ATOM 664 O O . SER A 1 86 ? 11.604 0.634 -18.981 1.00 76.25 86 SER A O 1
ATOM 666 N N . ALA A 1 87 ? 12.835 2.488 -18.713 1.00 76.31 87 ALA A N 1
ATOM 667 C CA . ALA A 1 87 ? 13.811 2.168 -19.749 1.00 76.31 87 ALA A CA 1
ATOM 668 C C . ALA A 1 87 ? 14.851 1.136 -19.279 1.00 76.31 87 ALA A C 1
ATOM 670 O O . ALA A 1 87 ? 15.677 0.689 -20.073 1.00 76.31 87 ALA A O 1
ATOM 671 N N . GLY A 1 88 ? 14.845 0.749 -17.996 1.00 74.62 88 GLY A N 1
ATOM 672 C CA . GLY A 1 88 ? 15.821 -0.200 -17.476 1.00 74.62 88 GLY A CA 1
ATOM 673 C C . GLY A 1 88 ? 15.876 -0.340 -15.951 1.00 74.62 88 GLY A C 1
ATOM 674 O O . GLY A 1 88 ? 15.225 0.390 -15.199 1.00 74.62 88 GLY A O 1
ATOM 675 N N . ALA A 1 89 ? 16.746 -1.247 -15.491 1.00 72.69 89 ALA A N 1
ATOM 676 C CA . ALA A 1 89 ? 17.006 -1.497 -14.069 1.00 72.69 89 ALA A CA 1
ATOM 677 C C . ALA A 1 89 ? 17.622 -0.280 -13.369 1.00 72.69 89 ALA A C 1
ATOM 679 O O . ALA A 1 89 ? 17.265 0.031 -12.237 1.00 72.69 89 ALA A O 1
ATOM 680 N N . VAL A 1 90 ? 18.521 0.430 -14.060 1.00 79.19 90 VAL A N 1
ATOM 681 C CA . VAL A 1 90 ? 19.206 1.621 -13.534 1.00 79.19 90 VAL A CA 1
ATOM 682 C C . VAL A 1 90 ? 18.209 2.742 -13.259 1.00 79.19 90 VAL A C 1
ATOM 684 O O . VAL A 1 90 ? 18.225 3.326 -12.180 1.00 79.19 90 VAL A O 1
ATOM 687 N N . GLU A 1 91 ? 17.308 3.004 -14.206 1.00 78.75 91 GLU A N 1
ATOM 688 C CA . GLU A 1 91 ? 16.269 4.021 -14.047 1.00 78.75 91 GLU A CA 1
ATOM 689 C C . GLU A 1 91 ? 15.268 3.630 -12.952 1.00 78.75 91 GLU A C 1
ATOM 691 O O . GLU A 1 91 ? 14.938 4.449 -12.097 1.00 78.75 91 GLU A O 1
ATOM 696 N N . SER A 1 92 ? 14.853 2.360 -12.913 1.00 79.12 92 SER A N 1
ATOM 697 C CA . SER A 1 92 ? 13.941 1.850 -11.879 1.00 79.12 92 SER A CA 1
ATOM 698 C C . SER A 1 92 ? 14.545 1.964 -10.475 1.00 79.12 92 SER A C 1
ATOM 700 O O . SER A 1 92 ? 13.863 2.352 -9.529 1.00 79.12 92 SER A O 1
ATOM 702 N N . LEU A 1 93 ? 15.839 1.666 -10.334 1.00 79.75 93 LEU A N 1
ATOM 703 C CA . LEU A 1 93 ? 16.558 1.774 -9.066 1.00 79.75 93 LEU A CA 1
ATOM 704 C C . LEU A 1 93 ? 16.786 3.233 -8.653 1.00 79.75 93 LEU A C 1
ATOM 706 O O . LEU A 1 93 ? 16.733 3.542 -7.464 1.00 79.75 93 LEU A O 1
ATOM 710 N N . ALA A 1 94 ? 17.034 4.126 -9.614 1.00 81.00 94 ALA A N 1
ATOM 711 C CA . ALA A 1 94 ? 17.135 5.559 -9.354 1.00 81.00 94 ALA A CA 1
ATOM 712 C C . ALA A 1 94 ? 15.807 6.115 -8.821 1.00 81.00 94 ALA A C 1
ATOM 714 O O . ALA A 1 94 ? 15.815 6.803 -7.804 1.00 81.00 94 ALA A O 1
ATOM 715 N N . ARG A 1 95 ? 14.675 5.736 -9.435 1.00 79.56 95 ARG A N 1
ATOM 716 C CA . ARG A 1 95 ? 13.331 6.103 -8.962 1.00 79.56 95 ARG A CA 1
ATOM 717 C C . ARG A 1 95 ? 13.037 5.525 -7.577 1.00 79.56 95 ARG A C 1
ATOM 719 O O . ARG A 1 95 ? 12.594 6.258 -6.711 1.00 79.56 95 ARG A O 1
ATOM 726 N N . LEU A 1 96 ? 13.382 4.263 -7.315 1.00 79.56 96 LEU A N 1
ATOM 727 C CA . LEU A 1 96 ? 13.178 3.649 -5.994 1.00 79.56 96 LEU A CA 1
ATOM 728 C C . LEU A 1 96 ? 13.994 4.322 -4.870 1.00 79.56 96 LEU A C 1
ATOM 730 O O . LEU A 1 96 ? 13.615 4.273 -3.703 1.00 79.56 96 LEU A O 1
ATOM 734 N N . ARG A 1 97 ? 15.143 4.919 -5.206 1.00 80.06 97 ARG A N 1
ATOM 735 C CA . ARG A 1 97 ? 15.991 5.658 -4.256 1.00 80.06 97 ARG A CA 1
ATOM 736 C C . ARG A 1 97 ? 15.535 7.095 -4.030 1.00 80.06 97 ARG A C 1
ATOM 738 O O . ARG A 1 97 ? 15.989 7.713 -3.069 1.00 80.06 97 ARG A O 1
ATOM 745 N N . ASP A 1 98 ? 14.699 7.624 -4.911 1.00 78.81 98 ASP A N 1
ATOM 746 C CA . ASP A 1 98 ? 14.194 8.980 -4.813 1.00 78.81 98 ASP A CA 1
ATOM 747 C C . ASP A 1 98 ? 12.973 9.009 -3.877 1.00 78.81 98 ASP A C 1
ATOM 749 O O . ASP A 1 98 ? 11.932 8.442 -4.214 1.00 78.81 98 ASP A O 1
ATOM 753 N N . PRO A 1 99 ? 13.051 9.680 -2.712 1.00 70.38 99 PRO A N 1
ATOM 754 C CA . PRO A 1 99 ? 11.930 9.769 -1.776 1.00 70.38 99 PRO A CA 1
ATOM 755 C C . PRO A 1 99 ? 10.735 10.560 -2.330 1.00 70.38 99 PRO A C 1
ATOM 757 O O . PRO A 1 99 ? 9.667 10.552 -1.720 1.00 70.38 99 PRO A O 1
ATOM 760 N N . THR A 1 100 ? 10.904 11.262 -3.456 1.00 73.75 100 THR A N 1
ATOM 761 C CA . THR A 1 100 ? 9.830 11.973 -4.162 1.00 73.75 100 THR A CA 1
ATOM 762 C C . THR A 1 100 ? 9.170 11.129 -5.250 1.00 73.75 100 THR A C 1
ATOM 764 O O . THR A 1 100 ? 8.090 11.483 -5.729 1.00 73.75 100 THR A O 1
ATOM 767 N N . SER A 1 101 ? 9.777 10.002 -5.630 1.00 68.56 101 SER A N 1
ATOM 768 C CA . SER A 1 101 ? 9.194 9.100 -6.612 1.00 68.56 101 SER A CA 1
ATOM 769 C C . SER A 1 101 ? 8.067 8.279 -5.993 1.00 68.56 101 SER A C 1
ATOM 771 O O . SER A 1 101 ? 8.183 7.739 -4.895 1.00 68.56 101 SER A O 1
ATOM 773 N N . ALA A 1 102 ? 6.970 8.131 -6.734 1.00 70.69 102 ALA A N 1
ATOM 774 C CA . ALA A 1 102 ? 5.872 7.252 -6.346 1.00 70.69 102 ALA A CA 1
ATOM 775 C C . ALA A 1 102 ? 6.221 5.757 -6.507 1.00 70.69 102 ALA A C 1
ATOM 777 O O . ALA A 1 102 ? 5.471 4.905 -6.028 1.00 70.69 102 ALA A O 1
ATOM 778 N N . THR A 1 103 ? 7.338 5.427 -7.173 1.00 74.75 103 THR A N 1
ATOM 779 C CA . THR A 1 103 ? 7.792 4.050 -7.408 1.00 74.75 103 THR A CA 1
ATOM 780 C C . THR A 1 103 ? 8.123 3.357 -6.085 1.00 74.75 103 THR A C 1
ATOM 782 O O . THR A 1 103 ? 9.062 3.736 -5.394 1.00 74.75 103 THR A O 1
ATOM 785 N N . SER A 1 104 ? 7.386 2.298 -5.747 1.00 71.69 104 SER A N 1
ATOM 786 C CA . SER A 1 104 ? 7.622 1.515 -4.521 1.00 71.69 104 SER A CA 1
ATOM 787 C C . SER A 1 104 ? 8.201 0.125 -4.795 1.00 71.69 104 SER A C 1
ATOM 789 O O . SER A 1 104 ? 8.746 -0.498 -3.887 1.00 71.69 104 SER A O 1
ATOM 791 N N . ILE A 1 105 ? 8.088 -0.380 -6.030 1.00 77.81 105 ILE A N 1
ATOM 792 C CA . ILE A 1 105 ? 8.648 -1.673 -6.441 1.00 77.81 105 ILE A CA 1
ATOM 793 C C . ILE A 1 105 ? 9.429 -1.500 -7.745 1.00 77.81 105 ILE A C 1
ATOM 795 O O . ILE A 1 105 ? 8.905 -0.971 -8.723 1.00 77.81 105 ILE A O 1
ATOM 799 N N . ALA A 1 106 ? 10.663 -2.003 -7.779 1.00 78.69 106 ALA A N 1
ATOM 800 C CA . ALA A 1 106 ? 11.479 -2.088 -8.987 1.00 78.69 106 ALA A CA 1
ATOM 801 C C . ALA A 1 106 ? 11.822 -3.552 -9.291 1.00 78.69 106 ALA A C 1
ATOM 803 O O . ALA A 1 106 ? 12.276 -4.284 -8.411 1.00 78.69 106 ALA A O 1
ATOM 804 N N . LEU A 1 107 ? 11.626 -3.972 -10.541 1.00 74.12 107 LEU A N 1
ATOM 805 C CA . LEU A 1 107 ? 12.066 -5.280 -11.027 1.00 74.12 107 LEU A CA 1
ATOM 806 C C . LEU A 1 107 ? 13.509 -5.174 -11.529 1.00 74.12 107 LEU A C 1
ATOM 808 O O . LEU A 1 107 ? 13.825 -4.290 -12.325 1.00 74.12 107 LEU A O 1
ATOM 812 N N . ILE A 1 108 ? 14.384 -6.082 -11.103 1.00 75.19 108 ILE A N 1
ATOM 813 C CA . ILE A 1 108 ? 15.787 -6.136 -11.537 1.00 75.19 108 ILE A CA 1
ATOM 814 C C . ILE A 1 108 ? 16.033 -7.525 -12.146 1.00 75.19 108 ILE A C 1
ATOM 816 O O . ILE A 1 108 ? 15.770 -8.516 -11.464 1.00 75.19 108 ILE A O 1
ATOM 820 N N . PRO A 1 109 ? 16.500 -7.630 -13.406 1.00 67.50 109 PRO A N 1
ATOM 821 C CA . PRO A 1 109 ? 16.874 -8.900 -14.008 1.00 67.50 109 PRO A CA 1
ATOM 822 C C . PRO A 1 109 ? 17.975 -9.558 -13.176 1.00 67.50 109 PRO A C 1
ATOM 824 O O . PRO A 1 109 ? 19.032 -8.963 -12.969 1.00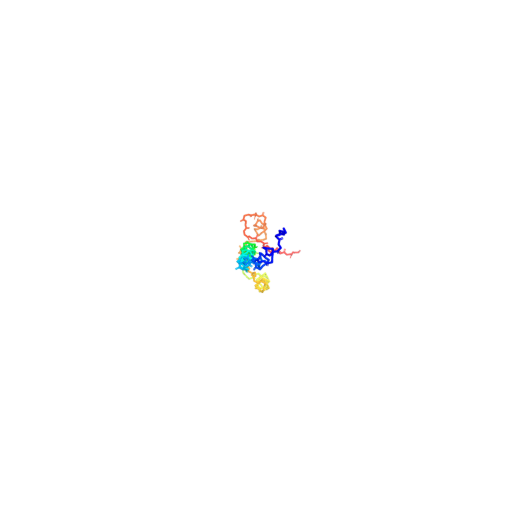 67.50 109 PRO A O 1
ATOM 827 N N . GLY A 1 110 ? 17.713 -10.769 -12.690 1.00 69.94 110 GLY A N 1
ATOM 828 C CA . GLY A 1 110 ? 18.747 -11.628 -12.123 1.00 69.94 110 GLY A CA 1
ATOM 829 C C . GLY A 1 110 ? 19.526 -12.285 -13.258 1.00 69.94 110 GLY A C 1
ATOM 830 O O . GLY A 1 110 ? 18.912 -12.873 -14.148 1.00 69.94 110 GLY A O 1
ATOM 831 N N . GLY A 1 111 ? 20.848 -12.139 -13.237 1.00 50.94 111 GLY A N 1
ATOM 832 C CA . GLY A 1 111 ? 21.794 -12.848 -14.100 1.00 50.94 111 GLY A CA 1
ATOM 833 C C . GLY A 1 111 ? 22.642 -13.803 -13.283 1.00 50.94 111 GLY A C 1
ATOM 834 O O . GLY A 1 111 ? 22.872 -13.488 -12.092 1.00 50.94 111 GLY A O 1
#

Radius of gyration: 35.78 Å; Cα contacts (8 Å, |Δi|>4): 84; chains: 1; bounding box: 70×32×106 Å

Secondary structure (DSSP, 8-state):
----SSTTTTGGG-S-----S-TTHHHHHHHHHHHHHHHHHHHH------EEEEEEPPTTSTHHHHHHHHHHHHHHTT-EEEEEE-S-HHHHHHHHH-TT--EEEE-----

Solvent-accessible surface area (backbone atoms only — not comparable to full-atom values): 6872 Å² total; per-residue (Å²): 142,79,88,72,76,73,66,69,69,60,62,78,70,67,70,83,89,76,82,90,77,63,95,54,59,65,53,52,53,51,52,50,52,51,51,51,51,49,52,50,5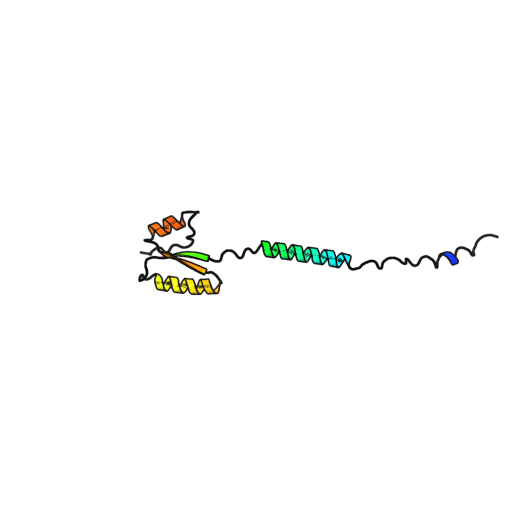5,52,67,73,47,63,74,68,77,43,63,46,25,32,35,35,67,64,90,89,45,87,59,55,65,53,51,52,53,50,37,56,57,36,43,73,79,64,25,46,66,45,79,39,82,31,96,40,51,69,57,26,51,52,36,55,69,36,91,86,43,75,41,74,42,61,65,68,88,84,128